Protein AF-A0A4Q9G648-F1 (afdb_monomer_lite)

pLDDT: mean 86.15, std 12.46, range [42.56, 97.38]

Radius of gyration: 15.88 Å; chains: 1; bounding box: 39×28×43 Å

Foldseek 3Di:
DKAKAFPDDPQFFDKAPNKGKKKKKAPKDAVNHDFKKAKDDDPDPDPQRIGRMHIHGHGIDIFTHDPHDGDDHDDMDIDMDIDIDDDVVVVPDPDDDDMDTDMDIDDDDD

Secondary structure (DSSP, 8-state):
-EEEEE-EETTEEEETTTEEEEEEEEEEEETTEE-EEEEE--SS--TTSEESEEEE-TT-EEEEESSSSBP--S-EEEEEEEEEE--HHHH--SS-------EEEEE---

Sequence (110 aa):
MLLLRGESFGQHFKFANQGQVIVSISDATLDGHSVELARGGSIEASADSYGSSIKVAPGDFILPISGGPPARGSVWSLRVEIHPLIPVSEMRIPDAKTLEAHFTFEVGSH

Structure (mmCIF, N/CA/C/O backbone):
data_AF-A0A4Q9G648-F1
#
_entry.id   AF-A0A4Q9G648-F1
#
loop_
_atom_site.group_PDB
_atom_site.id
_atom_site.type_symbol
_atom_site.label_atom_id
_atom_site.label_alt_id
_atom_site.label_comp_id
_atom_site.label_asym_id
_atom_site.label_entity_id
_atom_site.label_seq_id
_atom_site.pdbx_PDB_ins_code
_atom_site.Cartn_x
_atom_site.Cartn_y
_atom_site.Cartn_z
_atom_site.occupancy
_atom_site.B_iso_or_equiv
_atom_site.auth_seq_id
_atom_site.auth_comp_id
_atom_site.auth_asym_id
_atom_site.auth_atom_id
_atom_site.pdbx_PDB_model_num
ATOM 1 N N . MET A 1 1 ? 2.640 1.643 -12.027 1.00 89.62 1 MET A N 1
ATOM 2 C CA . MET A 1 1 ? 2.226 2.539 -10.928 1.00 89.62 1 MET A CA 1
ATOM 3 C C . MET A 1 1 ? 1.251 1.791 -10.042 1.00 89.62 1 MET A C 1
ATOM 5 O O . MET A 1 1 ? 0.466 1.001 -10.558 1.00 89.62 1 MET A O 1
ATOM 9 N N . LEU A 1 2 ? 1.320 2.027 -8.736 1.00 92.75 2 LEU A N 1
ATOM 10 C CA . LEU A 1 2 ? 0.403 1.473 -7.745 1.00 92.75 2 LEU A CA 1
ATOM 11 C C . LEU A 1 2 ? -0.256 2.640 -7.009 1.00 92.75 2 LEU A C 1
ATOM 13 O O . LEU A 1 2 ? 0.451 3.462 -6.440 1.00 92.75 2 LEU A O 1
ATOM 17 N N . LEU A 1 3 ? -1.579 2.737 -7.048 1.00 91.62 3 LEU A N 1
ATOM 18 C CA . LEU A 1 3 ? -2.350 3.759 -6.342 1.00 91.62 3 LEU A CA 1
ATOM 19 C C . LEU A 1 3 ? -3.079 3.108 -5.170 1.00 91.62 3 LEU A C 1
ATOM 21 O O . LEU A 1 3 ? -3.755 2.094 -5.350 1.00 91.62 3 LEU A O 1
ATOM 25 N N . LEU A 1 4 ? -2.948 3.689 -3.980 1.00 91.12 4 LEU A N 1
ATOM 26 C CA . LEU A 1 4 ? -3.656 3.212 -2.797 1.00 91.12 4 LEU A CA 1
ATOM 27 C C . LEU A 1 4 ? -4.795 4.162 -2.452 1.00 91.12 4 LEU A C 1
ATOM 29 O O . LEU A 1 4 ? -4.594 5.357 -2.236 1.00 91.12 4 LEU A O 1
ATOM 33 N N . ARG A 1 5 ? -6.006 3.615 -2.364 1.00 91.62 5 ARG A N 1
ATOM 34 C CA . ARG A 1 5 ? -7.220 4.365 -2.022 1.00 91.62 5 ARG A CA 1
ATOM 35 C C . ARG A 1 5 ? -7.869 3.798 -0.779 1.00 91.62 5 ARG A C 1
ATOM 37 O O . ARG A 1 5 ? -7.784 2.604 -0.531 1.00 91.62 5 ARG A O 1
ATOM 44 N N . GLY A 1 6 ? -8.556 4.643 -0.030 1.00 91.06 6 GLY A N 1
ATOM 45 C CA . GLY A 1 6 ? -9.319 4.250 1.146 1.00 91.06 6 GLY A CA 1
ATOM 46 C C . GLY A 1 6 ? -9.792 5.478 1.906 1.00 91.06 6 GLY A C 1
ATOM 47 O O . GLY A 1 6 ? -9.423 6.605 1.571 1.00 91.06 6 GLY A O 1
ATOM 48 N N . GLU A 1 7 ? -10.609 5.260 2.930 1.00 91.50 7 GLU A N 1
ATOM 49 C CA . GLU A 1 7 ? -10.964 6.331 3.859 1.00 91.50 7 GLU A CA 1
ATOM 50 C C . GLU A 1 7 ? -9.732 6.774 4.655 1.00 91.50 7 GLU A C 1
ATOM 52 O O . GLU A 1 7 ? -8.892 5.951 5.027 1.00 91.50 7 GLU A O 1
ATOM 57 N N . SER A 1 8 ? -9.631 8.072 4.938 1.00 89.25 8 SER A N 1
ATOM 58 C CA . SER A 1 8 ? -8.536 8.639 5.719 1.00 89.25 8 SER A CA 1
ATOM 59 C C . SER A 1 8 ? -8.943 8.928 7.161 1.00 89.25 8 SER A C 1
ATOM 61 O O . SER A 1 8 ? -10.076 9.304 7.465 1.00 89.25 8 SER A O 1
ATOM 63 N N . PHE A 1 9 ? -7.978 8.767 8.061 1.00 88.00 9 PHE A N 1
ATOM 64 C CA . PHE A 1 9 ? -8.013 9.274 9.424 1.00 88.00 9 PHE A CA 1
ATOM 65 C C . PHE A 1 9 ? -6.678 9.982 9.679 1.00 88.00 9 PHE A C 1
ATOM 67 O O . PHE A 1 9 ? -5.640 9.348 9.873 1.00 88.00 9 PHE A O 1
ATOM 74 N N . GLY A 1 10 ? -6.675 11.314 9.572 1.00 84.94 10 GLY A N 1
ATOM 75 C CA . GLY A 1 10 ? -5.432 12.086 9.515 1.00 84.94 10 GLY A CA 1
ATOM 76 C C . GLY A 1 10 ? -4.607 11.733 8.271 1.00 84.94 10 GLY A C 1
ATO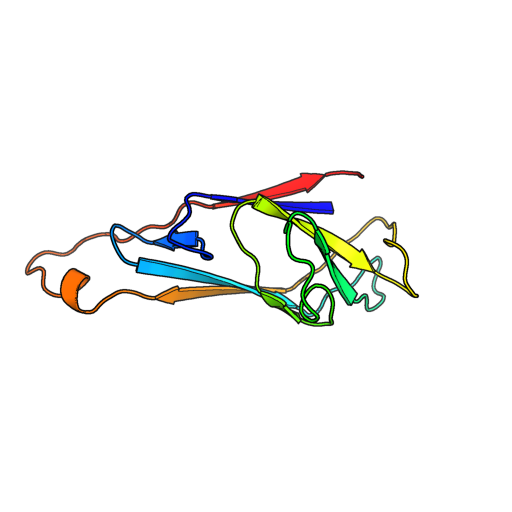M 77 O O . GLY A 1 10 ? -5.118 11.787 7.157 1.00 84.94 10 GLY A O 1
ATOM 78 N N . GLN A 1 11 ? -3.339 11.361 8.467 1.00 84.50 11 GLN A N 1
ATOM 79 C CA . GLN A 1 11 ? -2.406 10.973 7.393 1.00 84.50 11 GLN A CA 1
ATOM 80 C C . GLN A 1 11 ? -2.372 9.454 7.131 1.00 84.50 11 GLN A C 1
ATOM 82 O O . GLN A 1 11 ? -1.493 8.955 6.431 1.00 84.50 11 GLN A O 1
ATOM 87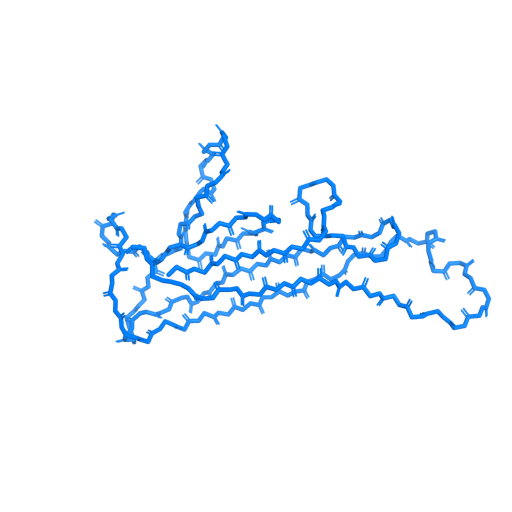 N N . HIS A 1 12 ? -3.297 8.700 7.723 1.00 90.62 12 HIS A N 1
ATOM 88 C CA . HIS A 1 12 ? -3.335 7.242 7.663 1.00 90.62 12 HIS A CA 1
ATOM 89 C C . HIS A 1 12 ? -4.670 6.750 7.109 1.00 90.62 12 HIS A C 1
ATOM 91 O O . HIS A 1 12 ? -5.630 7.514 6.986 1.00 90.62 12 HIS A O 1
ATOM 97 N N . PHE A 1 13 ? -4.742 5.461 6.782 1.00 92.75 13 PHE A N 1
ATOM 98 C CA . PHE A 1 13 ? -6.009 4.826 6.432 1.00 92.75 13 PHE A CA 1
ATOM 99 C C . PHE A 1 13 ? -6.866 4.694 7.684 1.00 92.75 13 PHE A C 1
ATOM 101 O O . PHE A 1 13 ? -6.361 4.369 8.757 1.00 92.75 13 PHE A O 1
ATOM 108 N N . LYS A 1 14 ? -8.164 4.934 7.559 1.00 93.38 14 LYS A N 1
ATOM 109 C CA . LYS A 1 14 ? -9.110 4.778 8.658 1.00 93.38 14 LYS A CA 1
ATOM 110 C C . LYS A 1 14 ? -9.306 3.298 8.994 1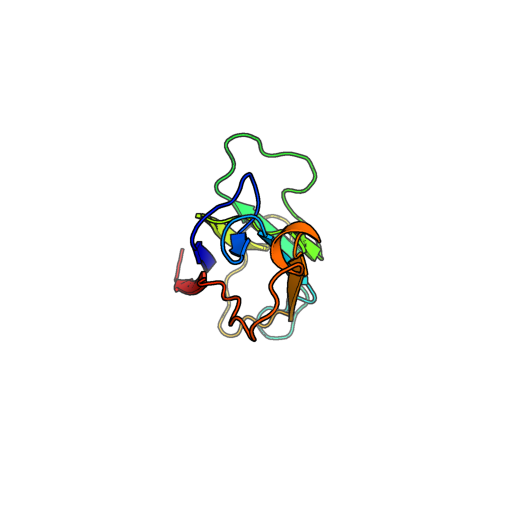.00 93.38 14 LYS A C 1
ATOM 112 O O . LYS A 1 14 ? -9.425 2.460 8.102 1.00 93.38 14 LYS A O 1
ATOM 117 N N . PHE A 1 15 ? -9.371 2.995 10.287 1.00 92.81 15 PHE A N 1
ATOM 118 C CA . PHE A 1 15 ? -9.739 1.686 10.824 1.00 92.81 15 PHE A CA 1
ATOM 119 C C . PHE A 1 15 ? -10.860 1.872 11.842 1.00 92.81 15 PHE A C 1
ATOM 121 O O . PHE A 1 15 ? -10.675 2.576 12.833 1.00 92.81 15 PHE A O 1
ATOM 128 N N . ALA A 1 16 ? -12.017 1.250 11.627 1.00 89.69 16 ALA A N 1
ATOM 129 C CA . ALA A 1 16 ? -13.205 1.485 12.445 1.00 89.69 16 ALA A CA 1
ATOM 130 C C . ALA A 1 16 ? -13.515 2.995 12.613 1.00 89.69 16 ALA A C 1
ATOM 132 O O . ALA A 1 16 ? -13.467 3.746 11.638 1.00 89.69 16 ALA A O 1
ATOM 133 N N . ASN A 1 17 ? -13.878 3.454 13.817 1.00 85.81 17 ASN A N 1
ATOM 134 C CA .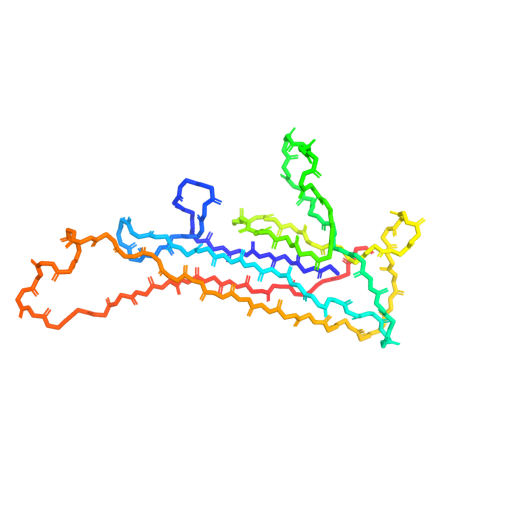 ASN A 1 17 ? -14.339 4.833 14.026 1.00 85.81 17 ASN A CA 1
ATOM 135 C C . ASN A 1 17 ? -13.210 5.809 14.385 1.00 85.81 17 ASN A C 1
ATOM 137 O O . ASN A 1 17 ? -13.256 6.971 13.986 1.00 85.81 17 ASN A O 1
ATOM 141 N N . GLN A 1 18 ? -12.239 5.361 15.172 1.00 85.81 18 GLN A N 1
ATOM 142 C CA . GLN A 1 18 ? -11.157 6.158 15.756 1.00 85.81 18 GLN A CA 1
ATOM 143 C C . GLN A 1 18 ? -9.789 5.482 15.611 1.00 85.81 18 GLN A C 1
ATOM 145 O O . GLN A 1 18 ? -8.792 5.991 16.124 1.00 85.81 18 GLN A O 1
ATOM 150 N N . GLY A 1 19 ? -9.729 4.326 14.955 1.00 89.88 19 GLY A N 1
ATOM 151 C CA . GLY A 1 19 ? -8.485 3.647 14.644 1.00 89.88 19 GLY A CA 1
ATOM 152 C C . GLY A 1 19 ? -7.886 4.090 13.320 1.00 89.88 19 GLY A C 1
ATOM 153 O O . GLY A 1 19 ? -8.503 4.760 12.487 1.00 89.88 19 GLY A O 1
ATOM 154 N N . GLN A 1 20 ? -6.653 3.648 13.119 1.00 93.94 20 GLN A N 1
ATOM 155 C CA . GLN A 1 20 ? -5.917 3.869 11.886 1.00 93.94 20 GLN A CA 1
ATOM 156 C C . GLN A 1 20 ? -5.188 2.602 11.453 1.00 93.94 20 GLN A C 1
ATOM 158 O O . GLN A 1 20 ? -4.836 1.764 12.280 1.00 93.94 20 GLN A O 1
ATOM 163 N N . VAL A 1 21 ? -4.921 2.474 10.161 1.00 94.19 21 VAL A N 1
ATOM 164 C CA . VAL A 1 21 ? -4.035 1.457 9.600 1.00 94.19 21 VAL A CA 1
ATOM 165 C C . VAL A 1 21 ? -2.787 2.148 9.076 1.00 94.19 21 VAL A C 1
ATOM 167 O O . VAL A 1 21 ? -2.861 3.040 8.226 1.00 94.19 21 VAL A O 1
ATOM 170 N N . ILE A 1 22 ? -1.630 1.717 9.575 1.00 93.81 22 ILE A N 1
ATOM 171 C CA . ILE A 1 22 ? -0.343 2.061 8.978 1.00 93.81 22 ILE A CA 1
ATOM 172 C C . ILE A 1 22 ? -0.050 1.013 7.913 1.00 93.81 22 ILE A C 1
ATOM 174 O O . ILE A 1 22 ? -0.020 -0.181 8.208 1.00 93.81 22 ILE A O 1
ATOM 178 N N . VAL A 1 23 ? 0.173 1.473 6.687 1.00 93.62 23 VAL A N 1
ATOM 179 C CA . VAL A 1 23 ? 0.600 0.624 5.578 1.00 93.62 23 VAL A CA 1
ATOM 180 C C . VAL A 1 23 ? 2.034 0.999 5.218 1.00 93.62 23 VAL A C 1
ATOM 182 O O . VAL A 1 23 ? 2.360 2.184 5.094 1.00 93.62 23 VAL A O 1
ATOM 185 N N . SER A 1 24 ? 2.882 -0.013 5.071 1.00 94.62 24 SER A N 1
ATOM 186 C CA . SER A 1 24 ? 4.265 0.122 4.616 1.00 94.62 24 SER A CA 1
ATOM 187 C C . SER A 1 24 ? 4.485 -0.761 3.394 1.00 94.62 24 SER A C 1
ATOM 189 O O . SER A 1 24 ? 3.944 -1.866 3.324 1.00 94.62 24 SER A O 1
ATOM 191 N N . ILE A 1 25 ? 5.277 -0.284 2.436 1.00 95.44 25 ILE A N 1
ATOM 192 C CA . ILE A 1 25 ? 5.682 -1.047 1.255 1.00 95.44 25 ILE A CA 1
ATOM 193 C C . ILE A 1 25 ? 7.202 -1.130 1.208 1.00 95.44 25 ILE A C 1
ATOM 195 O O . ILE A 1 25 ? 7.873 -0.113 1.370 1.00 95.44 25 ILE A O 1
ATOM 199 N N . SER A 1 26 ? 7.730 -2.330 0.982 1.00 96.31 26 SER A N 1
ATOM 200 C CA . SER A 1 26 ? 9.167 -2.618 0.974 1.00 96.31 26 SER A CA 1
ATOM 201 C C . SER A 1 26 ? 9.529 -3.745 -0.002 1.00 96.31 26 SER A C 1
ATOM 203 O O . SER A 1 26 ? 8.661 -4.284 -0.694 1.00 96.31 26 SER A O 1
ATOM 205 N N . ASP A 1 27 ? 10.820 -4.092 -0.067 1.00 96.31 27 ASP A N 1
ATOM 206 C CA . ASP A 1 27 ? 11.361 -5.238 -0.817 1.00 96.31 27 ASP A CA 1
ATOM 207 C C . ASP A 1 27 ? 10.931 -5.262 -2.295 1.00 96.31 27 ASP A C 1
ATOM 209 O O . ASP A 1 27 ? 10.559 -6.297 -2.855 1.00 96.31 27 ASP A O 1
ATOM 213 N N . ALA A 1 28 ? 10.942 -4.088 -2.929 1.00 96.56 28 ALA A N 1
ATOM 214 C CA . ALA A 1 28 ? 10.450 -3.924 -4.285 1.00 96.56 28 ALA A CA 1
ATOM 215 C C . ALA A 1 28 ? 11.435 -4.466 -5.329 1.00 96.56 28 ALA A C 1
ATOM 217 O O . ALA A 1 28 ? 12.618 -4.118 -5.344 1.00 96.56 28 ALA A O 1
ATOM 218 N N . THR A 1 29 ? 10.922 -5.271 -6.259 1.00 97.38 29 THR A N 1
ATOM 219 C CA . THR A 1 29 ? 11.671 -5.747 -7.426 1.00 97.38 29 THR A CA 1
ATOM 220 C C . THR A 1 29 ? 10.885 -5.533 -8.711 1.00 97.38 29 THR A C 1
ATOM 222 O O . THR A 1 29 ? 9.684 -5.795 -8.766 1.00 97.38 29 THR A O 1
ATOM 225 N N . LEU A 1 30 ? 11.562 -5.069 -9.757 1.00 96.50 30 LEU A N 1
ATOM 226 C CA . LEU A 1 30 ? 11.017 -4.922 -11.100 1.00 96.50 30 LEU A CA 1
ATOM 227 C C . LEU A 1 30 ? 11.761 -5.865 -12.040 1.00 96.50 30 LEU A C 1
ATOM 229 O O . LEU A 1 30 ? 12.982 -5.789 -12.165 1.00 96.50 30 LEU A O 1
ATOM 233 N N . ASP A 1 31 ? 11.029 -6.790 -12.654 1.00 96.62 31 ASP A N 1
ATOM 234 C CA . ASP A 1 31 ? 11.578 -7.848 -13.505 1.00 96.62 31 ASP A CA 1
ATOM 235 C C . ASP A 1 31 ? 12.741 -8.599 -12.820 1.00 96.62 31 ASP A C 1
ATOM 237 O O . ASP A 1 31 ? 13.764 -8.906 -13.428 1.00 96.62 31 ASP A O 1
ATOM 241 N N . GLY A 1 32 ? 12.603 -8.839 -11.509 1.00 97.12 32 GLY A N 1
ATOM 242 C CA . GLY A 1 32 ? 13.597 -9.522 -10.673 1.00 97.12 32 GLY A CA 1
ATOM 243 C C . GLY A 1 32 ? 14.749 -8.651 -10.153 1.00 97.12 32 GLY A C 1
ATOM 244 O O . GLY A 1 32 ? 15.549 -9.136 -9.357 1.00 97.12 32 GLY A O 1
ATOM 245 N N . HIS A 1 33 ? 14.832 -7.376 -10.539 1.00 96.69 33 HIS A N 1
ATOM 246 C CA . HIS A 1 33 ? 15.881 -6.457 -10.090 1.00 96.69 33 HIS A CA 1
ATOM 247 C C . HIS A 1 33 ? 15.380 -5.566 -8.958 1.00 96.69 33 HIS A C 1
ATOM 249 O O . HIS A 1 33 ? 14.279 -5.028 -9.043 1.00 96.69 33 HIS A O 1
ATOM 255 N N . SER A 1 34 ? 16.189 -5.377 -7.913 1.00 96.19 34 SER A N 1
ATOM 256 C CA . SER A 1 34 ? 15.852 -4.456 -6.822 1.00 96.19 34 SER A CA 1
ATOM 257 C C . SER A 1 34 ? 15.639 -3.039 -7.356 1.00 96.19 34 SER A C 1
ATOM 259 O O . SER A 1 34 ? 16.450 -2.535 -8.134 1.00 96.19 34 SER A O 1
ATOM 261 N N . VAL A 1 35 ? 14.568 -2.395 -6.902 1.00 94.94 35 VAL A N 1
ATOM 262 C CA . VAL A 1 35 ? 14.243 -0.997 -7.210 1.00 94.94 35 VAL A CA 1
ATOM 263 C C . VAL A 1 35 ? 13.922 -0.250 -5.925 1.00 94.94 35 VAL A C 1
ATOM 265 O O . VAL A 1 35 ? 13.501 -0.847 -4.935 1.00 94.94 35 VAL A O 1
ATOM 268 N N . GLU A 1 36 ? 14.112 1.062 -5.937 1.00 94.25 36 GLU A N 1
ATOM 269 C CA . GLU A 1 36 ? 13.577 1.919 -4.884 1.00 94.25 36 GLU A CA 1
ATOM 270 C C . GLU A 1 36 ? 12.105 2.231 -5.163 1.00 94.25 36 GLU A C 1
ATOM 272 O O . GLU A 1 36 ? 11.588 2.023 -6.263 1.00 94.25 36 GLU A O 1
ATOM 277 N N . LEU A 1 37 ? 11.412 2.723 -4.147 1.00 93.44 37 LEU A N 1
ATOM 278 C CA . LEU A 1 37 ? 10.022 3.139 -4.214 1.00 93.44 37 LEU A CA 1
ATOM 279 C C . LEU A 1 37 ? 9.975 4.649 -4.069 1.00 93.44 37 LEU A C 1
ATOM 281 O O . LEU A 1 37 ? 10.536 5.168 -3.114 1.00 93.44 37 LEU A O 1
ATOM 285 N N . ALA A 1 38 ? 9.282 5.340 -4.966 1.00 90.56 38 ALA A N 1
ATOM 286 C CA . ALA A 1 38 ? 8.945 6.747 -4.801 1.00 90.56 38 ALA A CA 1
ATOM 287 C C . ALA A 1 38 ? 7.443 6.915 -4.612 1.00 90.56 38 ALA A C 1
ATOM 289 O O . ALA A 1 38 ? 6.640 6.293 -5.311 1.00 90.56 38 ALA A O 1
ATOM 290 N N . ARG A 1 39 ? 7.078 7.800 -3.691 1.00 88.81 39 ARG A N 1
ATOM 291 C CA . ARG A 1 39 ? 5.715 8.260 -3.471 1.00 88.81 39 ARG A CA 1
ATOM 292 C C . ARG A 1 39 ? 5.505 9.570 -4.223 1.00 88.81 39 ARG A C 1
ATOM 294 O O . ARG A 1 39 ? 6.295 10.500 -4.086 1.00 88.81 39 ARG A O 1
ATOM 301 N N . GLY A 1 40 ? 4.421 9.667 -4.980 1.00 74.94 40 GLY A N 1
ATOM 302 C CA . GLY A 1 40 ? 3.938 10.923 -5.538 1.00 74.94 40 GLY A CA 1
ATOM 303 C C . GLY A 1 40 ? 2.538 11.260 -5.025 1.00 74.94 40 GLY A C 1
ATOM 304 O O . GLY A 1 40 ? 1.784 10.374 -4.624 1.00 74.94 40 GLY A O 1
ATOM 305 N N . GLY A 1 41 ? 2.206 12.556 -5.020 1.00 62.06 41 GLY A N 1
ATOM 306 C CA . GLY A 1 41 ? 0.886 13.058 -4.608 1.00 62.06 41 GLY A CA 1
ATOM 307 C C . GLY A 1 41 ? 0.858 13.921 -3.340 1.00 62.06 41 GLY A C 1
ATOM 308 O O . GLY A 1 41 ? -0.178 14.514 -3.058 1.00 62.06 41 GLY A O 1
ATOM 309 N N . SER A 1 42 ? 1.972 14.073 -2.612 1.00 49.47 42 SER A N 1
ATOM 310 C CA . SER A 1 42 ? 2.068 15.024 -1.492 1.00 49.47 42 SER A CA 1
ATOM 311 C C . SER A 1 42 ? 2.501 16.412 -1.981 1.00 49.47 42 SER A C 1
ATOM 313 O O . SER A 1 42 ? 3.508 16.535 -2.677 1.00 49.47 42 SER A O 1
ATOM 315 N N . ILE A 1 43 ? 1.770 17.462 -1.584 1.00 44.00 43 ILE A N 1
ATOM 316 C CA . ILE A 1 43 ? 2.150 18.880 -1.779 1.00 44.00 43 ILE A CA 1
ATOM 317 C C . ILE A 1 43 ? 3.441 19.221 -1.007 1.00 44.00 43 ILE A C 1
ATOM 319 O O . ILE A 1 43 ? 4.125 20.190 -1.329 1.00 44.00 43 ILE A O 1
ATOM 323 N N . GLU A 1 44 ? 3.834 18.379 -0.052 1.00 42.56 44 GLU A N 1
ATOM 324 C CA . GLU A 1 44 ? 5.082 18.494 0.692 1.00 42.56 44 GLU A CA 1
ATOM 325 C C . GLU A 1 44 ? 5.933 17.248 0.423 1.00 42.56 44 GLU A C 1
ATOM 327 O O . GLU A 1 44 ? 5.799 16.214 1.084 1.00 42.56 44 GLU A O 1
ATOM 332 N N . ALA A 1 45 ? 6.775 17.322 -0.610 1.00 43.31 45 ALA A N 1
ATOM 333 C CA . ALA A 1 45 ? 7.813 16.333 -0.879 1.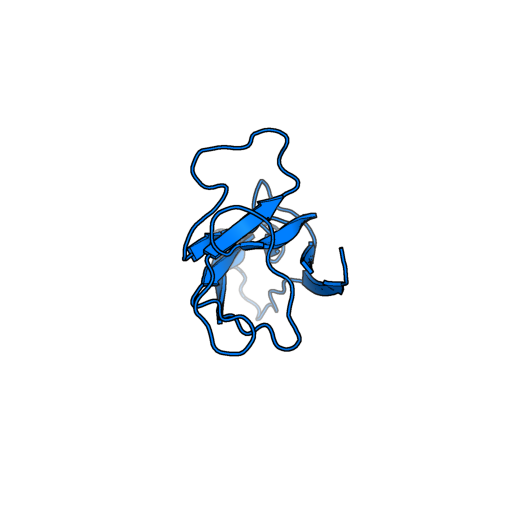00 43.31 45 ALA A CA 1
ATOM 334 C C . ALA A 1 45 ? 8.903 16.452 0.200 1.00 43.31 45 ALA A C 1
ATOM 336 O O . ALA A 1 45 ? 9.863 17.210 0.063 1.00 43.31 45 ALA A O 1
ATOM 337 N N . SER A 1 46 ? 8.721 15.754 1.317 1.00 51.41 46 SER A N 1
ATOM 338 C CA . SER A 1 46 ? 9.726 15.617 2.372 1.00 51.41 46 SER A CA 1
ATOM 339 C C . SER A 1 46 ? 10.765 14.552 1.996 1.00 51.41 46 SER A C 1
ATOM 341 O O . SER A 1 46 ? 10.558 13.753 1.082 1.00 51.41 46 SER A O 1
ATOM 343 N N . ALA A 1 47 ? 11.909 14.526 2.685 1.00 49.72 47 ALA A N 1
ATOM 344 C CA . ALA A 1 47 ? 13.022 13.604 2.418 1.00 49.72 47 ALA A CA 1
ATOM 345 C C . ALA A 1 47 ? 12.652 12.099 2.476 1.00 49.72 47 ALA A C 1
ATOM 347 O O . ALA A 1 47 ? 13.428 11.274 2.010 1.00 49.72 47 ALA A O 1
ATOM 348 N N . ASP A 1 48 ? 11.451 11.759 2.955 1.00 57.25 48 ASP A N 1
ATOM 349 C CA . ASP A 1 48 ? 10.874 10.406 2.986 1.00 57.25 48 ASP A CA 1
ATOM 350 C C . ASP A 1 48 ? 10.095 10.035 1.703 1.00 57.25 48 ASP A C 1
ATOM 352 O O . ASP A 1 48 ? 9.339 9.060 1.677 1.00 57.25 48 ASP A O 1
ATOM 356 N N . SER A 1 49 ? 10.219 10.828 0.633 1.00 72.50 49 SER A N 1
ATOM 357 C CA . SER A 1 49 ? 9.459 10.628 -0.612 1.00 72.50 49 SER A CA 1
ATOM 358 C C . SER A 1 49 ? 9.955 9.448 -1.453 1.00 72.50 49 SER A C 1
ATOM 360 O O . SER A 1 49 ? 9.256 9.045 -2.383 1.00 72.50 49 SER A O 1
ATOM 362 N N . TYR A 1 50 ? 11.137 8.894 -1.160 1.00 84.31 50 TYR A N 1
ATOM 363 C CA . TYR A 1 50 ? 11.650 7.701 -1.829 1.00 84.31 50 TYR A CA 1
ATOM 364 C C . TYR A 1 50 ? 12.591 6.871 -0.944 1.00 84.31 50 TYR A C 1
ATOM 366 O O . TYR A 1 50 ? 13.222 7.397 -0.032 1.00 84.31 50 TYR A O 1
ATOM 374 N N . GLY A 1 51 ? 12.680 5.568 -1.212 1.00 89.38 51 GLY A N 1
ATOM 375 C CA . GLY A 1 51 ? 13.595 4.657 -0.523 1.00 89.38 51 GLY A CA 1
ATOM 376 C C . GLY A 1 51 ? 13.251 3.181 -0.728 1.00 89.38 51 GLY A C 1
ATOM 377 O O . GLY A 1 51 ? 12.336 2.834 -1.471 1.00 89.38 51 GLY A O 1
ATOM 378 N N . SER A 1 52 ? 13.976 2.290 -0.049 1.00 91.75 52 SER A N 1
ATOM 379 C CA . SER A 1 52 ? 13.726 0.836 -0.080 1.00 91.75 52 SER A CA 1
ATOM 380 C C . SER A 1 52 ? 12.487 0.402 0.713 1.00 91.75 52 SER A C 1
ATOM 382 O O . SER A 1 52 ? 11.981 -0.705 0.522 1.00 91.75 52 SER A O 1
ATOM 384 N N . SER A 1 53 ? 11.997 1.269 1.602 1.00 93.50 53 SER A N 1
ATOM 385 C CA . SER A 1 53 ? 10.765 1.095 2.363 1.00 93.50 53 SER A CA 1
ATOM 386 C C . SER A 1 53 ? 10.084 2.445 2.538 1.00 93.50 53 SER A C 1
ATOM 388 O O . SER A 1 53 ? 10.727 3.415 2.940 1.00 93.50 53 SER A O 1
ATOM 390 N N . ILE A 1 54 ? 8.788 2.510 2.243 1.00 92.19 54 ILE A N 1
ATOM 391 C CA . ILE A 1 54 ? 7.982 3.721 2.391 1.00 92.19 54 ILE A CA 1
ATOM 392 C C . ILE A 1 54 ? 6.710 3.415 3.175 1.00 92.19 54 ILE A C 1
ATOM 394 O O . ILE A 1 54 ? 6.067 2.385 2.979 1.00 92.19 54 ILE A O 1
ATOM 398 N N . LYS A 1 55 ? 6.300 4.343 4.041 1.00 92.25 55 LYS A N 1
ATOM 399 C CA . LYS A 1 55 ? 4.904 4.387 4.501 1.00 92.25 55 LYS A CA 1
ATOM 400 C C . LYS A 1 55 ? 4.027 4.897 3.362 1.00 92.25 55 LYS A C 1
ATOM 402 O O . LYS A 1 55 ? 4.543 5.497 2.422 1.00 92.25 55 LYS A O 1
ATOM 407 N N . VAL A 1 56 ? 2.727 4.669 3.423 1.00 90.56 56 VAL A N 1
ATOM 408 C CA . VAL A 1 56 ? 1.789 5.143 2.398 1.00 90.56 56 VAL A CA 1
ATOM 409 C C . VAL A 1 56 ? 0.529 5.676 3.065 1.00 90.56 56 VAL A C 1
ATOM 411 O O . VAL A 1 56 ? 0.083 5.156 4.092 1.00 90.56 56 VAL A O 1
ATOM 414 N N . ALA A 1 57 ? -0.012 6.741 2.495 1.00 89.62 57 ALA A N 1
ATOM 415 C CA . ALA A 1 57 ? -1.227 7.417 2.905 1.00 89.62 57 ALA A CA 1
ATOM 416 C C . ALA A 1 57 ? -2.324 7.236 1.838 1.00 89.62 57 ALA A C 1
ATOM 418 O O . ALA A 1 57 ? -2.032 6.923 0.678 1.00 89.62 57 ALA A O 1
ATOM 419 N N . PRO A 1 58 ? -3.604 7.424 2.202 1.00 89.88 58 PRO A N 1
ATOM 420 C CA . PRO A 1 58 ? -4.690 7.409 1.231 1.00 89.88 58 PRO A CA 1
ATOM 421 C C . PRO A 1 58 ? -4.476 8.449 0.124 1.00 89.88 58 PRO A C 1
ATOM 423 O O . PRO A 1 58 ? -4.295 9.631 0.407 1.00 89.88 58 PRO A O 1
ATOM 426 N N . GLY A 1 59 ? -4.539 8.013 -1.135 1.00 86.56 59 GLY A N 1
ATOM 427 C CA . GLY A 1 59 ? -4.348 8.864 -2.312 1.00 86.56 59 GLY A CA 1
ATOM 428 C C . GLY A 1 59 ? -2.922 8.874 -2.865 1.00 86.56 59 GLY A C 1
ATOM 429 O O . GLY A 1 59 ? -2.722 9.369 -3.974 1.00 86.56 59 GLY A O 1
ATOM 430 N N . ASP A 1 60 ? -1.956 8.287 -2.153 1.00 88.31 60 ASP A N 1
ATOM 431 C CA . ASP A 1 60 ? -0.587 8.159 -2.645 1.00 88.31 60 ASP A CA 1
ATOM 432 C C . ASP A 1 60 ? -0.523 7.243 -3.869 1.00 88.31 60 ASP A C 1
ATOM 434 O O . ASP A 1 60 ? -1.048 6.121 -3.865 1.00 88.31 60 ASP A O 1
ATOM 438 N N . PHE A 1 61 ? 0.206 7.691 -4.891 1.00 89.62 61 PHE A N 1
ATOM 439 C CA . PHE A 1 61 ? 0.662 6.816 -5.962 1.00 89.62 61 PHE A CA 1
ATOM 440 C C . PHE A 1 61 ? 2.142 6.491 -5.796 1.00 89.62 61 PHE A C 1
ATOM 442 O O . PHE A 1 61 ? 2.941 7.298 -5.328 1.00 89.62 61 PHE A O 1
ATOM 449 N N . ILE A 1 62 ? 2.504 5.280 -6.195 1.00 92.50 62 ILE A N 1
ATOM 450 C CA . ILE A 1 62 ? 3.811 4.689 -5.949 1.00 92.50 62 ILE A CA 1
ATOM 451 C C . ILE A 1 62 ? 4.408 4.268 -7.281 1.00 92.50 62 ILE A C 1
ATOM 453 O O . ILE A 1 62 ? 3.749 3.633 -8.121 1.00 92.50 62 ILE A O 1
ATOM 457 N N . LEU A 1 63 ? 5.668 4.637 -7.469 1.00 92.94 63 LEU A N 1
ATOM 458 C CA . LEU A 1 63 ? 6.448 4.368 -8.664 1.00 92.94 63 LEU A CA 1
ATOM 459 C C . LEU A 1 63 ? 7.721 3.599 -8.289 1.00 92.94 63 LEU A C 1
ATOM 461 O O . LEU A 1 63 ? 8.375 3.965 -7.312 1.00 92.94 63 LEU A O 1
ATOM 465 N N . PRO A 1 64 ? 8.100 2.560 -9.052 1.00 93.88 64 PRO A N 1
ATOM 466 C CA . PRO A 1 64 ? 9.422 1.968 -8.926 1.00 93.88 64 PRO A CA 1
ATOM 467 C C . PRO A 1 64 ? 10.465 2.924 -9.515 1.00 93.88 64 PRO A C 1
ATOM 469 O O . PRO A 1 64 ? 10.257 3.468 -10.599 1.00 93.88 64 PRO A O 1
ATOM 472 N N . ILE A 1 65 ? 11.592 3.107 -8.834 1.00 91.94 65 ILE A N 1
ATOM 473 C CA . ILE A 1 65 ? 12.708 3.953 -9.265 1.00 91.94 65 ILE A CA 1
ATOM 474 C C . ILE A 1 65 ? 13.955 3.092 -9.465 1.00 91.94 65 ILE A C 1
ATOM 476 O O . ILE A 1 65 ? 14.309 2.275 -8.616 1.00 91.94 65 ILE A O 1
ATOM 480 N N . SER A 1 66 ? 14.651 3.302 -10.583 1.00 88.75 66 SER A N 1
ATOM 481 C CA . SER A 1 66 ? 15.958 2.696 -10.840 1.00 88.75 66 SER A CA 1
ATOM 482 C C . SER A 1 66 ? 16.882 3.742 -11.449 1.00 88.75 66 SER A C 1
ATOM 484 O O . SER A 1 66 ? 16.611 4.263 -12.529 1.00 88.75 66 SER A O 1
ATOM 486 N N . GLY A 1 67 ? 17.950 4.102 -10.732 1.00 81.00 67 GLY A N 1
ATOM 487 C CA . GLY A 1 67 ? 18.912 5.107 -11.197 1.00 81.00 67 GLY A CA 1
ATOM 488 C C . GLY A 1 67 ? 18.357 6.535 -11.300 1.00 81.00 67 GLY A C 1
ATOM 489 O O . GLY A 1 67 ? 18.897 7.330 -12.065 1.00 81.00 67 GLY A O 1
ATOM 490 N N . GLY A 1 68 ? 17.282 6.863 -10.571 1.00 79.50 68 GLY A N 1
ATOM 491 C CA . GLY A 1 68 ? 16.689 8.206 -10.515 1.00 79.50 68 GLY A CA 1
ATOM 492 C C . GLY A 1 68 ? 15.283 8.319 -11.122 1.00 79.50 68 GLY A C 1
ATOM 493 O O . GLY A 1 68 ? 14.353 8.658 -10.391 1.00 79.50 68 GLY A O 1
ATOM 494 N N . PRO A 1 69 ? 15.074 8.062 -12.427 1.00 83.44 69 PRO A N 1
ATOM 495 C CA . PRO A 1 69 ? 13.749 8.171 -13.029 1.00 83.44 69 PRO A CA 1
ATOM 496 C C . PRO A 1 69 ? 12.848 6.965 -12.693 1.00 83.44 69 PRO A C 1
ATOM 498 O O . PRO A 1 69 ? 13.348 5.887 -12.344 1.00 83.44 69 PRO A O 1
ATOM 501 N N . PRO A 1 70 ? 11.515 7.109 -12.851 1.00 89.44 70 PRO A N 1
ATOM 502 C CA . PRO A 1 70 ? 10.593 5.984 -12.789 1.00 89.44 70 PRO A CA 1
ATOM 503 C C . PRO A 1 70 ? 10.966 4.881 -13.778 1.00 89.44 70 PRO A C 1
ATOM 505 O O . PRO A 1 70 ? 11.088 5.110 -14.983 1.00 89.44 70 PRO A O 1
ATOM 508 N N . ALA A 1 71 ? 11.127 3.674 -13.252 1.00 91.00 71 ALA A N 1
ATOM 509 C CA . ALA A 1 71 ? 11.441 2.489 -14.023 1.00 91.00 71 ALA A CA 1
ATOM 510 C C . ALA A 1 71 ? 10.171 1.892 -14.650 1.00 91.00 71 ALA A C 1
ATOM 512 O O . ALA A 1 71 ? 9.064 1.992 -14.114 1.00 91.00 71 ALA A O 1
ATOM 513 N N . ARG A 1 72 ? 10.338 1.249 -15.806 1.00 91.25 72 ARG A N 1
ATOM 514 C CA . ARG A 1 72 ? 9.282 0.522 -16.518 1.00 91.25 72 ARG A CA 1
ATOM 515 C C . ARG A 1 72 ? 9.700 -0.930 -16.680 1.00 91.25 72 ARG A C 1
ATOM 517 O O . ARG A 1 72 ? 10.871 -1.204 -16.910 1.00 91.25 72 ARG A O 1
ATOM 524 N N . GLY A 1 73 ? 8.735 -1.828 -16.557 1.00 91.81 73 GLY A N 1
ATOM 525 C CA . GLY A 1 73 ? 8.949 -3.267 -16.606 1.00 91.81 73 GLY A CA 1
ATOM 526 C C . GLY A 1 73 ? 7.622 -4.009 -16.676 1.00 91.81 73 GLY A C 1
ATOM 527 O O . GLY A 1 73 ? 6.567 -3.380 -16.798 1.00 91.81 73 GLY A O 1
ATOM 528 N N . SER A 1 74 ? 7.680 -5.335 -16.609 1.00 93.00 74 SER A N 1
ATOM 529 C CA . SER A 1 74 ? 6.505 -6.198 -16.792 1.00 93.00 74 SER A CA 1
ATOM 530 C C . SER A 1 74 ? 5.977 -6.760 -15.476 1.00 93.00 74 SER A C 1
ATOM 532 O O . SER A 1 74 ? 4.768 -6.794 -15.257 1.00 93.00 74 SER A O 1
ATOM 534 N N . VAL A 1 75 ? 6.876 -7.193 -14.592 1.00 95.12 75 VAL A N 1
ATOM 535 C CA . VAL A 1 75 ? 6.544 -7.821 -13.312 1.00 95.12 75 VAL A CA 1
ATOM 536 C C . VAL A 1 75 ? 7.091 -6.965 -12.184 1.00 95.12 75 VAL A C 1
ATOM 538 O O . VAL A 1 75 ? 8.298 -6.892 -11.975 1.00 95.12 75 VAL A O 1
ATOM 541 N N . TRP A 1 76 ? 6.195 -6.340 -11.427 1.00 94.75 76 TRP A N 1
ATOM 542 C CA . TRP A 1 76 ? 6.554 -5.587 -10.233 1.00 94.75 76 TRP A CA 1
ATOM 543 C C . TRP A 1 76 ? 6.097 -6.350 -8.991 1.00 94.75 76 TRP A C 1
ATOM 545 O O . TRP A 1 76 ? 4.904 -6.589 -8.812 1.00 94.75 76 TRP A O 1
ATOM 555 N N . SER A 1 77 ? 7.055 -6.748 -8.156 1.00 96.62 77 SER A N 1
ATOM 556 C CA . SER A 1 77 ? 6.807 -7.424 -6.881 1.00 96.62 77 SER A CA 1
ATOM 557 C C . SER A 1 77 ? 7.185 -6.506 -5.729 1.00 96.62 77 SER A C 1
ATOM 559 O O . SER A 1 77 ? 8.147 -5.747 -5.827 1.00 96.62 77 SER A O 1
ATOM 561 N N . LEU A 1 78 ? 6.429 -6.576 -4.640 1.00 96.19 78 LEU A N 1
ATOM 562 C CA . LEU A 1 78 ? 6.609 -5.751 -3.450 1.00 96.19 78 LEU A CA 1
ATOM 563 C C . LEU A 1 78 ? 6.005 -6.456 -2.237 1.00 96.19 78 LEU A C 1
ATOM 565 O O . LEU A 1 78 ? 5.086 -7.268 -2.376 1.00 96.19 78 LEU A O 1
ATOM 569 N N . ARG A 1 79 ? 6.510 -6.138 -1.048 1.00 97.19 79 ARG A N 1
ATOM 570 C CA . ARG A 1 79 ? 5.903 -6.535 0.221 1.00 97.19 79 ARG A CA 1
ATOM 571 C C . ARG A 1 79 ? 5.009 -5.411 0.716 1.00 97.19 79 ARG A C 1
ATOM 573 O O . ARG A 1 79 ? 5.426 -4.259 0.725 1.00 97.19 79 ARG A O 1
ATOM 580 N N . VAL A 1 80 ? 3.806 -5.762 1.162 1.00 95.25 80 VAL A N 1
ATOM 581 C CA . VAL A 1 80 ? 2.894 -4.845 1.852 1.00 95.25 80 VAL A CA 1
ATOM 582 C C . VAL A 1 80 ? 2.733 -5.315 3.290 1.00 95.25 80 VAL A C 1
ATOM 584 O O . VAL A 1 80 ? 2.319 -6.448 3.531 1.00 95.25 80 VAL A O 1
ATOM 587 N N . GLU A 1 81 ? 3.037 -4.436 4.237 1.00 96.44 81 GLU A N 1
ATOM 588 C CA . GLU A 1 81 ? 2.815 -4.656 5.664 1.00 96.44 81 GLU A CA 1
ATOM 589 C C . GLU A 1 81 ? 1.682 -3.751 6.148 1.00 96.44 81 GLU A C 1
ATOM 591 O O . GLU A 1 81 ? 1.659 -2.551 5.869 1.00 96.44 81 GLU A O 1
ATOM 596 N N . ILE A 1 82 ? 0.715 -4.344 6.849 1.00 94.56 82 ILE A N 1
ATOM 597 C CA . ILE A 1 82 ? -0.522 -3.693 7.289 1.00 94.56 82 ILE A CA 1
ATOM 598 C C . ILE A 1 82 ? -0.585 -3.804 8.811 1.00 94.56 82 ILE A C 1
ATOM 600 O O . ILE A 1 82 ? -0.665 -4.905 9.356 1.00 94.56 82 ILE A O 1
ATOM 604 N N . HIS A 1 83 ? -0.580 -2.661 9.495 1.00 94.62 83 HIS A N 1
ATOM 605 C CA . HIS A 1 83 ? -0.604 -2.576 10.953 1.00 94.62 83 HIS A CA 1
ATOM 606 C C . HIS A 1 83 ? -1.831 -1.789 11.433 1.00 94.62 83 HIS A C 1
ATOM 608 O O . HIS A 1 83 ? -1.799 -0.553 11.454 1.00 94.62 83 HIS A O 1
ATOM 614 N N . PRO A 1 84 ? -2.917 -2.479 11.828 1.00 92.44 84 PRO A N 1
ATOM 615 C CA . PRO A 1 84 ? -4.055 -1.845 12.478 1.00 92.44 84 PRO A CA 1
ATOM 616 C C . PRO A 1 84 ? -3.676 -1.330 13.870 1.00 92.44 84 PRO A C 1
ATOM 618 O O . PRO A 1 84 ? -3.059 -2.039 14.665 1.00 92.44 84 PRO A O 1
ATOM 621 N N . LEU A 1 85 ? -4.088 -0.106 14.181 1.00 91.44 85 LEU A N 1
ATOM 622 C CA . LEU A 1 85 ? -3.952 0.525 15.486 1.00 91.44 85 LEU A CA 1
ATOM 623 C C . LEU A 1 85 ? -5.344 0.874 16.007 1.00 91.44 85 LEU A C 1
ATOM 625 O O . LEU A 1 85 ? -6.047 1.711 15.438 1.00 91.44 85 LEU A O 1
ATOM 629 N N . ILE A 1 86 ? -5.728 0.213 17.097 1.00 85.38 86 ILE A N 1
ATOM 630 C CA . ILE A 1 86 ? -7.059 0.308 17.697 1.00 85.38 86 ILE A CA 1
ATOM 631 C C . ILE A 1 86 ? -6.939 1.065 19.021 1.00 85.38 86 ILE A C 1
ATOM 633 O O . ILE A 1 86 ? -6.218 0.607 19.912 1.00 85.38 86 ILE A O 1
ATOM 637 N N . PRO A 1 87 ? -7.632 2.201 19.197 1.00 82.50 87 PRO A N 1
ATOM 638 C CA . PRO A 1 87 ? -7.674 2.881 20.479 1.00 82.50 87 PRO A CA 1
ATOM 639 C C . PRO A 1 87 ? -8.326 2.002 21.547 1.00 82.50 87 PRO A C 1
ATOM 641 O O . PRO A 1 87 ? -9.352 1.365 21.310 1.00 82.50 87 PRO A O 1
ATOM 644 N N . VAL A 1 88 ? -7.788 2.037 22.767 1.00 82.31 88 VAL A N 1
ATOM 645 C CA . VAL A 1 88 ? -8.336 1.284 23.913 1.00 82.31 88 VAL A CA 1
ATOM 646 C C . VAL A 1 88 ? -9.800 1.657 24.197 1.00 82.31 88 VAL A C 1
ATOM 648 O O . VAL A 1 88 ? -10.565 0.822 24.674 1.00 82.31 88 VAL A O 1
ATOM 651 N N . SER A 1 89 ? -10.217 2.887 23.873 1.00 79.31 89 SER A N 1
ATOM 652 C CA . SER A 1 89 ? -11.615 3.331 23.968 1.00 79.31 89 SER A CA 1
ATOM 653 C C . SER A 1 89 ? -12.570 2.494 23.113 1.00 79.31 89 SER A C 1
ATOM 655 O O . SER A 1 89 ? -13.692 2.251 23.545 1.00 79.31 89 SER A O 1
ATOM 657 N N . GLU A 1 90 ? -12.133 2.001 21.951 1.00 75.81 90 GLU A N 1
ATOM 658 C CA . GLU A 1 90 ? -12.940 1.131 21.085 1.00 75.81 90 GLU A CA 1
ATOM 659 C C . GLU A 1 90 ? -12.979 -0.327 21.553 1.00 75.81 90 GLU A C 1
ATOM 661 O O . GLU A 1 90 ? -13.875 -1.069 21.160 1.00 75.81 90 GLU A O 1
ATOM 666 N N . MET A 1 91 ? -12.047 -0.734 22.420 1.00 75.31 91 MET A N 1
ATOM 667 C CA . MET A 1 91 ? -11.990 -2.093 22.969 1.00 75.31 91 MET A CA 1
ATOM 668 C C . MET A 1 91 ? -12.870 -2.275 24.216 1.00 75.31 91 MET A C 1
ATOM 670 O O . MET A 1 91 ? -13.073 -3.396 24.670 1.00 75.31 91 MET A O 1
ATOM 674 N N . ARG A 1 92 ? -13.401 -1.187 24.792 1.00 72.56 92 ARG A N 1
ATOM 675 C CA . ARG A 1 92 ? -14.247 -1.204 26.001 1.00 72.56 92 ARG A CA 1
ATOM 676 C C . ARG A 1 92 ? -15.731 -1.397 25.676 1.00 72.56 92 ARG A C 1
ATOM 678 O O . ARG A 1 92 ? -16.572 -0.636 26.149 1.00 72.56 92 ARG A O 1
ATOM 685 N N . ILE A 1 93 ? -16.057 -2.397 24.864 1.00 68.50 93 ILE A N 1
ATOM 686 C CA . ILE A 1 93 ? -17.443 -2.732 24.518 1.00 68.50 93 ILE A CA 1
ATOM 687 C C . ILE A 1 93 ? -17.711 -4.169 24.988 1.00 68.50 93 ILE A C 1
ATOM 689 O O . ILE A 1 93 ? -16.887 -5.040 24.719 1.00 68.50 93 ILE A O 1
ATOM 693 N N . PRO A 1 94 ? -18.805 -4.422 25.734 1.00 69.75 94 PRO A N 1
ATOM 694 C CA . PRO A 1 94 ? -19.076 -5.737 26.319 1.00 69.75 94 PRO A CA 1
ATOM 695 C C . PRO A 1 94 ? -19.420 -6.821 25.286 1.00 69.75 94 PRO A C 1
ATOM 697 O O . PRO A 1 94 ? -19.236 -8.000 25.579 1.00 69.75 94 PRO A O 1
ATOM 700 N N . ASP A 1 95 ? -19.863 -6.434 24.088 1.00 77.50 95 ASP A N 1
ATOM 701 C CA . ASP A 1 95 ? -20.208 -7.353 23.004 1.00 77.50 95 ASP A CA 1
ATOM 702 C C . ASP A 1 95 ? -19.101 -7.447 21.948 1.00 77.50 95 ASP A C 1
ATOM 704 O O . ASP A 1 95 ? -18.366 -6.490 21.686 1.00 77.50 95 ASP A O 1
ATOM 708 N N . ALA A 1 96 ? -19.019 -8.609 21.294 1.00 75.38 96 ALA A N 1
ATOM 709 C CA . ALA A 1 96 ? -18.138 -8.811 20.152 1.00 75.38 96 ALA A CA 1
ATOM 710 C C . ALA A 1 96 ? -18.496 -7.826 19.027 1.00 75.38 96 ALA A C 1
ATOM 712 O O . ALA A 1 96 ? -19.622 -7.811 18.529 1.00 75.38 96 ALA A O 1
ATOM 713 N N . LYS A 1 97 ? -17.518 -7.018 18.609 1.00 81.06 97 LYS A N 1
ATOM 714 C CA . LYS A 1 97 ? -17.649 -6.046 17.520 1.00 81.06 97 LYS A CA 1
ATOM 715 C C . LYS A 1 97 ? -16.625 -6.355 16.434 1.00 81.06 97 LYS A C 1
ATOM 717 O O . LYS A 1 97 ? -15.441 -6.506 16.728 1.00 81.06 97 LYS A O 1
ATOM 722 N N . THR A 1 98 ? -17.068 -6.388 15.181 1.00 85.12 98 THR A N 1
ATOM 723 C CA . THR A 1 98 ? -16.161 -6.421 14.030 1.00 85.12 98 THR A CA 1
ATOM 724 C C . THR A 1 98 ? -15.596 -5.024 13.792 1.00 85.12 98 THR A C 1
ATOM 726 O O . THR A 1 98 ? -16.339 -4.041 13.737 1.00 85.12 98 THR A O 1
ATOM 729 N N . LEU A 1 99 ? -14.273 -4.929 13.682 1.00 86.69 99 LEU A N 1
ATOM 730 C CA . LEU A 1 99 ? -13.562 -3.702 13.341 1.00 86.69 99 LEU A CA 1
ATOM 731 C C . LEU A 1 99 ? -12.919 -3.899 11.974 1.00 86.69 99 LEU A C 1
ATOM 733 O O . LEU A 1 99 ? -12.180 -4.862 11.772 1.00 86.69 99 LEU A O 1
ATOM 737 N N . GLU A 1 100 ? -13.222 -3.001 11.047 1.00 89.56 100 GLU A N 1
ATOM 738 C CA . GLU A 1 100 ? -12.855 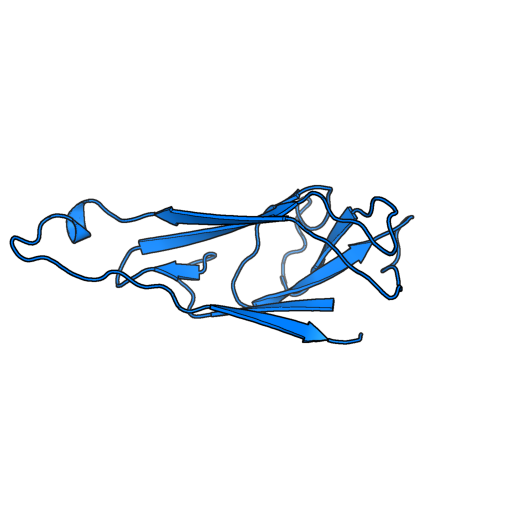-3.153 9.643 1.00 89.56 100 GLU A CA 1
ATOM 739 C C . GLU A 1 100 ? -12.146 -1.902 9.124 1.00 89.56 100 GLU A C 1
ATOM 741 O O . GLU A 1 100 ? -12.337 -0.788 9.623 1.00 89.56 100 GLU A O 1
ATOM 746 N N . ALA A 1 101 ? -11.327 -2.105 8.098 1.00 90.44 101 ALA A N 1
ATOM 747 C CA . ALA A 1 101 ? -10.807 -1.054 7.242 1.00 90.44 101 ALA A CA 1
ATOM 748 C C . ALA A 1 101 ? -11.029 -1.454 5.787 1.00 90.44 101 ALA A C 1
ATOM 750 O O . ALA A 1 101 ? -10.893 -2.624 5.426 1.00 90.44 101 ALA A O 1
ATOM 751 N N . HIS A 1 102 ? -11.317 -0.458 4.954 1.00 90.88 102 HIS A N 1
ATOM 752 C CA . HIS A 1 102 ? -11.511 -0.640 3.524 1.00 90.88 102 HIS A CA 1
ATOM 753 C C . HIS A 1 102 ? -10.494 0.209 2.768 1.00 90.88 102 HIS A C 1
ATOM 755 O O . HIS A 1 102 ? -10.481 1.438 2.864 1.00 90.88 102 HIS A O 1
ATOM 761 N N . PHE A 1 103 ? -9.636 -0.461 2.007 1.00 89.62 103 PHE A N 1
ATOM 762 C CA . PHE A 1 103 ? -8.702 0.174 1.090 1.00 89.62 103 PHE A CA 1
ATOM 763 C C . PHE A 1 103 ? -8.477 -0.714 -0.131 1.00 89.62 103 PHE A C 1
ATOM 765 O O . PHE A 1 103 ? -8.718 -1.919 -0.104 1.00 89.62 103 PHE A O 1
ATOM 772 N N . THR A 1 104 ? -8.070 -0.092 -1.231 1.00 93.00 104 THR A N 1
ATOM 773 C CA . THR A 1 104 ? -7.887 -0.728 -2.536 1.00 93.00 104 THR A CA 1
ATOM 774 C C . THR A 1 104 ? -6.497 -0.423 -3.069 1.00 93.00 104 THR A C 1
ATOM 776 O O . THR A 1 104 ? -6.011 0.703 -2.950 1.00 93.00 104 THR A O 1
ATOM 779 N N . PHE A 1 105 ? -5.892 -1.434 -3.686 1.00 92.12 105 PHE A N 1
ATOM 780 C CA . PHE A 1 105 ? -4.667 -1.327 -4.466 1.00 92.12 105 PHE A CA 1
ATOM 781 C C . PHE A 1 105 ? -5.041 -1.335 -5.946 1.00 92.12 105 PHE A C 1
ATOM 783 O O . PHE A 1 105 ? -5.541 -2.337 -6.456 1.00 92.12 105 PHE A O 1
ATOM 790 N N . GLU A 1 106 ? -4.811 -0.224 -6.634 1.00 93.31 106 GLU A N 1
ATOM 791 C CA . GLU A 1 106 ? -5.054 -0.102 -8.069 1.00 93.31 106 GLU A CA 1
ATOM 792 C C . GLU A 1 106 ? -3.720 -0.139 -8.819 1.00 93.31 106 GLU A C 1
ATOM 794 O O . GLU A 1 106 ? -2.829 0.678 -8.577 1.00 93.31 106 GLU A O 1
ATOM 799 N N . VAL A 1 107 ? -3.579 -1.086 -9.746 1.00 90.69 107 VAL A N 1
ATOM 800 C CA . VAL A 1 107 ? -2.408 -1.176 -10.627 1.00 90.69 107 VAL A CA 1
ATOM 801 C C . VAL A 1 107 ? -2.730 -0.481 -11.944 1.00 90.69 107 VAL A C 1
ATOM 803 O O . VAL A 1 107 ? -3.723 -0.801 -12.593 1.00 90.69 107 VAL A O 1
ATOM 806 N N . GLY A 1 108 ? -1.873 0.455 -12.351 1.00 84.62 108 GLY A N 1
ATOM 807 C CA . GLY A 1 108 ? -2.034 1.208 -13.593 1.00 84.62 108 GLY A CA 1
ATOM 808 C C . GLY A 1 108 ? -0.711 1.531 -14.284 1.00 84.62 108 GLY A C 1
ATOM 809 O O . GLY A 1 108 ? 0.374 1.453 -13.693 1.00 84.62 108 GLY A O 1
ATOM 810 N N . SER A 1 109 ? -0.801 1.913 -15.554 1.00 71.25 109 SER A N 1
ATOM 811 C CA . SER A 1 109 ? 0.310 2.466 -16.331 1.00 71.25 109 SER A CA 1
ATOM 812 C C . SER A 1 109 ? 0.395 3.984 -16.146 1.00 71.25 109 SER A C 1
ATOM 814 O O . SER A 1 109 ? -0.640 4.647 -16.130 1.00 71.25 109 SER A O 1
ATOM 816 N N . HIS A 1 110 ? 1.617 4.513 -16.039 1.00 59.88 110 HIS A N 1
ATOM 817 C CA . HIS A 1 110 ? 1.917 5.945 -16.142 1.00 59.88 110 HIS A CA 1
ATOM 818 C C . HIS A 1 110 ? 2.503 6.257 -17.526 1.00 59.88 110 HIS A C 1
ATOM 820 O O . HIS A 1 110 ? 3.378 5.491 -18.005 1.00 59.88 110 HIS A O 1
#